Protein AF-A0A7V5G5H8-F1 (afdb_monomer_lite)

pLDDT: mean 90.71, std 9.76, range [52.25, 98.06]

Secondary structure (DSSP, 8-state):
-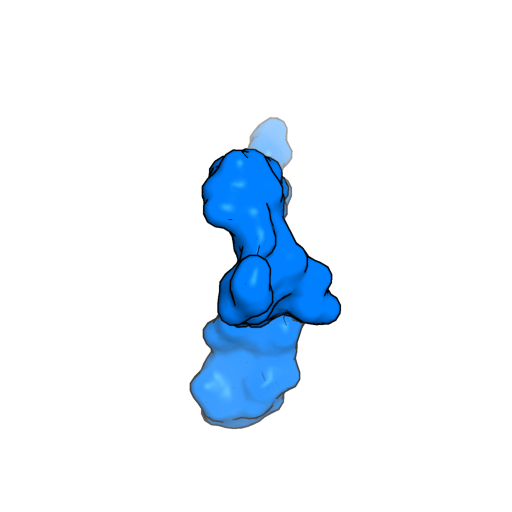--HHHHHHHHHHHHHHHHHHTT-EEEEEEEE-GGG-EEEEEEE--

Foldseek 3Di:
DQPPVNVVVVVLVVVQVVVVVVQKAWDDAFAQPDPVGTDGTDIDHD

Structure (mmCIF, N/CA/C/O backbone):
data_AF-A0A7V5G5H8-F1
#
_entry.id   AF-A0A7V5G5H8-F1
#
loop_
_atom_site.group_PDB
_atom_site.id
_atom_site.type_symbol
_atom_site.label_atom_id
_atom_site.label_alt_id
_atom_site.label_comp_id
_atom_site.label_asym_id
_atom_site.label_entity_id
_atom_site.label_seq_id
_atom_site.pdbx_PDB_ins_code
_atom_site.Cartn_x
_atom_site.Cartn_y
_atom_site.Cartn_z
_atom_site.occupancy
_atom_site.B_iso_or_equiv
_atom_site.auth_seq_id
_atom_site.auth_comp_id
_atom_site.auth_asym_id
_atom_site.auth_atom_id
_atom_site.pdbx_PDB_model_num
ATOM 1 N N . MET A 1 1 ? 23.941 -0.105 3.264 1.00 52.25 1 MET A N 1
ATOM 2 C CA . MET A 1 1 ? 23.289 0.540 2.104 1.00 52.25 1 MET A CA 1
ATOM 3 C C . MET A 1 1 ? 21.916 -0.080 1.956 1.00 52.25 1 MET A C 1
ATOM 5 O O . MET A 1 1 ? 21.851 -1.264 1.655 1.00 52.25 1 MET A O 1
ATOM 9 N N . ASN A 1 2 ? 20.851 0.677 2.225 1.00 57.16 2 ASN A N 1
ATOM 10 C CA . ASN A 1 2 ? 19.503 0.214 1.907 1.00 57.16 2 ASN A CA 1
ATOM 11 C C . ASN A 1 2 ? 19.319 0.322 0.393 1.00 57.16 2 ASN A C 1
ATOM 13 O O . ASN A 1 2 ? 19.642 1.359 -0.189 1.00 57.16 2 ASN A O 1
ATOM 17 N N . SER A 1 3 ? 18.868 -0.748 -0.254 1.00 76.88 3 SER A N 1
ATOM 18 C CA . SER A 1 3 ? 18.566 -0.697 -1.685 1.00 76.88 3 SER A CA 1
ATOM 19 C C . SER A 1 3 ? 17.337 0.185 -1.925 1.00 76.88 3 SER A C 1
ATOM 21 O O . SER A 1 3 ? 16.462 0.280 -1.064 1.00 76.88 3 SER A O 1
ATOM 23 N N . THR A 1 4 ? 17.221 0.800 -3.106 1.00 80.31 4 THR A N 1
ATOM 24 C CA . THR A 1 4 ? 16.042 1.605 -3.493 1.00 80.31 4 THR A CA 1
ATOM 25 C C . THR A 1 4 ? 14.728 0.852 -3.253 1.00 80.31 4 THR A C 1
ATOM 27 O O . THR A 1 4 ? 13.735 1.438 -2.833 1.00 80.31 4 THR A O 1
ATOM 30 N N . ARG A 1 5 ? 14.754 -0.477 -3.419 1.00 78.31 5 ARG A N 1
ATOM 31 C CA . ARG A 1 5 ? 13.620 -1.366 -3.152 1.00 78.31 5 ARG A CA 1
ATOM 32 C C . ARG A 1 5 ? 13.269 -1.474 -1.665 1.00 78.31 5 ARG A C 1
ATOM 34 O O . ARG A 1 5 ? 12.093 -1.500 -1.326 1.00 78.31 5 ARG A O 1
ATOM 41 N N . GLN A 1 6 ? 14.260 -1.523 -0.776 1.00 77.94 6 GLN A N 1
ATOM 42 C CA . GLN A 1 6 ? 14.017 -1.543 0.672 1.00 77.94 6 GLN A CA 1
ATOM 43 C C . GLN A 1 6 ? 13.400 -0.230 1.155 1.00 77.94 6 GLN A C 1
ATOM 45 O O . GLN A 1 6 ? 12.472 -0.258 1.959 1.00 77.94 6 GLN A O 1
ATOM 50 N N . SER A 1 7 ? 13.871 0.904 0.632 1.00 82.06 7 SER A N 1
ATOM 51 C CA . SER A 1 7 ? 13.281 2.210 0.942 1.00 82.06 7 SER A CA 1
ATOM 52 C C . SER A 1 7 ? 11.841 2.317 0.431 1.00 82.06 7 SER A C 1
ATOM 54 O O . SER A 1 7 ? 10.979 2.791 1.163 1.00 82.06 7 SER A O 1
ATOM 56 N N . GLY A 1 8 ? 11.561 1.811 -0.778 1.00 82.44 8 GLY A N 1
ATOM 57 C CA . GLY A 1 8 ? 10.201 1.752 -1.325 1.00 82.44 8 GLY A CA 1
ATOM 58 C C . GLY A 1 8 ? 9.254 0.911 -0.465 1.00 82.44 8 GLY A C 1
ATOM 59 O O . GLY A 1 8 ? 8.183 1.382 -0.093 1.00 82.44 8 GLY A O 1
ATOM 60 N N . ASN A 1 9 ? 9.682 -0.287 -0.051 1.00 86.25 9 ASN A N 1
ATOM 61 C CA . ASN A 1 9 ? 8.880 -1.150 0.822 1.00 86.25 9 ASN A CA 1
ATOM 62 C C . ASN A 1 9 ? 8.517 -0.462 2.145 1.00 86.25 9 ASN A C 1
ATOM 64 O O . ASN A 1 9 ? 7.363 -0.528 2.562 1.00 86.25 9 ASN A O 1
ATOM 68 N N . LEU A 1 10 ? 9.474 0.238 2.765 1.00 92.12 10 LEU A N 1
ATOM 69 C CA . LEU A 1 10 ? 9.238 0.968 4.010 1.00 92.12 10 LEU A CA 1
ATOM 70 C C . LEU A 1 10 ? 8.175 2.062 3.836 1.00 92.12 10 LEU A C 1
ATOM 72 O O . LEU A 1 10 ? 7.296 2.206 4.682 1.00 92.12 10 LEU A O 1
ATOM 76 N N . SER A 1 11 ? 8.225 2.819 2.739 1.00 91.00 11 SER A N 1
ATOM 77 C CA . SER A 1 11 ? 7.212 3.837 2.441 1.00 91.00 11 SER A CA 1
ATOM 78 C C . SER A 1 11 ? 5.822 3.228 2.252 1.00 91.00 11 SER A C 1
ATOM 80 O O . SER A 1 11 ? 4.845 3.775 2.764 1.00 91.00 11 SER A O 1
ATOM 82 N N . VAL A 1 12 ? 5.731 2.073 1.583 1.00 91.19 12 VAL A N 1
ATOM 83 C CA . VAL A 1 12 ? 4.466 1.342 1.416 1.00 91.19 12 VAL A CA 1
ATOM 84 C C . VAL A 1 12 ? 3.949 0.832 2.764 1.00 91.19 12 VAL A C 1
ATOM 86 O O . VAL A 1 12 ? 2.760 0.961 3.038 1.00 91.19 12 VAL A O 1
ATOM 89 N N . ASP A 1 13 ? 4.816 0.308 3.635 1.00 94.94 13 ASP A N 1
ATOM 90 C CA . ASP A 1 13 ? 4.426 -0.142 4.980 1.00 94.94 13 ASP A CA 1
ATOM 91 C C . ASP A 1 13 ? 3.865 1.009 5.830 1.00 94.94 13 ASP A C 1
ATOM 93 O O . ASP A 1 13 ? 2.840 0.854 6.500 1.00 94.94 13 ASP A O 1
ATOM 97 N N . ILE A 1 14 ? 4.492 2.188 5.768 1.00 96.31 14 ILE A N 1
ATOM 98 C CA . ILE A 1 14 ? 4.010 3.391 6.461 1.00 96.31 14 IL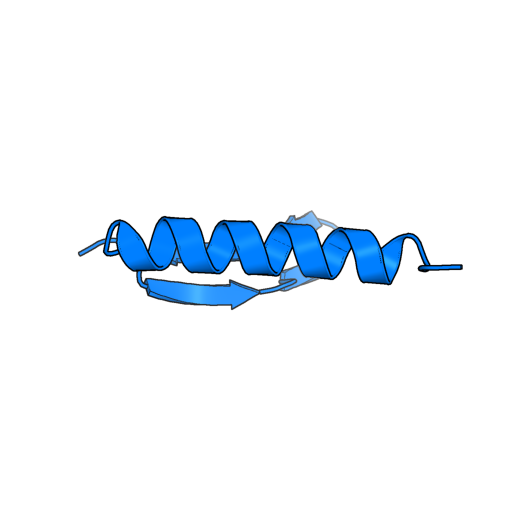E A CA 1
ATOM 99 C C . ILE A 1 14 ? 2.636 3.809 5.922 1.00 96.31 14 ILE A C 1
ATOM 101 O O . ILE A 1 14 ? 1.734 4.103 6.710 1.00 96.31 14 ILE A O 1
ATOM 105 N N . ALA A 1 15 ? 2.457 3.807 4.599 1.00 96.75 15 ALA A N 1
ATOM 106 C CA . ALA A 1 15 ? 1.192 4.165 3.965 1.00 96.75 15 ALA A CA 1
ATOM 107 C C . ALA A 1 15 ? 0.065 3.190 4.341 1.00 96.75 15 ALA A C 1
ATOM 109 O O . ALA A 1 15 ? -1.013 3.638 4.725 1.00 96.75 15 ALA A O 1
ATOM 110 N N . VAL A 1 16 ? 0.333 1.878 4.313 1.00 97.19 16 VAL A N 1
ATOM 111 C CA . VAL A 1 16 ? -0.603 0.833 4.760 1.00 97.19 16 VAL A CA 1
ATOM 112 C C . VAL A 1 16 ? -1.022 1.070 6.209 1.00 97.19 16 VAL A C 1
ATOM 114 O O . VAL A 1 16 ? -2.213 1.173 6.490 1.00 97.19 16 VAL A O 1
ATOM 117 N N . SER A 1 17 ? -0.059 1.256 7.116 1.00 97.38 17 SER A N 1
ATOM 118 C CA . SER A 1 17 ? -0.367 1.489 8.531 1.00 97.38 17 SER A CA 1
ATOM 119 C C . SER A 1 17 ? -1.211 2.749 8.748 1.00 97.38 17 SER A C 1
ATOM 121 O O . SER A 1 17 ? -2.074 2.780 9.626 1.00 97.38 17 SER A O 1
ATOM 123 N N . TYR A 1 18 ? -0.974 3.801 7.962 1.00 97.62 18 TYR A N 1
ATOM 124 C CA . TYR A 1 18 ? -1.747 5.035 8.040 1.00 97.62 18 TYR A CA 1
ATOM 125 C C . TYR A 1 18 ? -3.202 4.829 7.603 1.00 97.62 18 TYR A C 1
ATOM 127 O O . TYR A 1 18 ? -4.113 5.196 8.343 1.00 97.62 18 TYR A O 1
ATOM 135 N N . ILE A 1 19 ? -3.436 4.210 6.443 1.00 96.56 19 ILE A N 1
ATOM 136 C CA . ILE A 1 19 ? -4.799 4.023 5.924 1.00 96.56 19 ILE A CA 1
ATOM 137 C C . ILE A 1 19 ? -5.592 2.984 6.727 1.00 96.56 19 ILE A C 1
ATOM 139 O O . ILE A 1 19 ? -6.792 3.164 6.920 1.00 96.56 19 ILE A O 1
ATOM 143 N N . GLU A 1 20 ?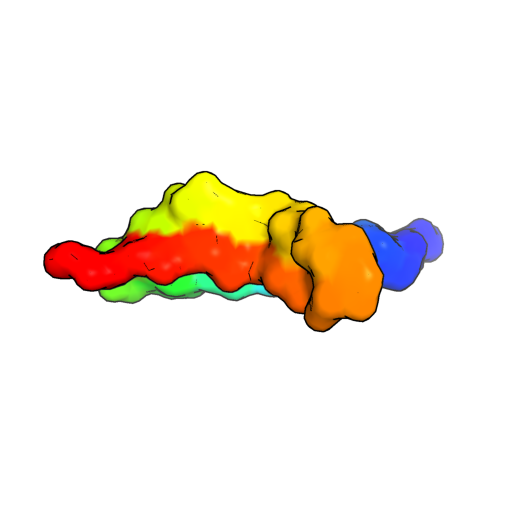 -4.937 1.958 7.278 1.00 96.25 20 GLU A N 1
ATOM 144 C CA . GLU A 1 20 ? -5.578 1.002 8.191 1.00 96.25 20 GLU A CA 1
ATOM 145 C C . GLU A 1 20 ? -6.097 1.693 9.457 1.00 96.25 20 GLU A C 1
ATOM 147 O O . GLU A 1 20 ? -7.222 1.444 9.887 1.00 96.25 20 GLU A O 1
ATOM 152 N N . LYS A 1 21 ? -5.330 2.640 10.019 1.00 97.44 21 LYS A N 1
ATOM 153 C CA . LYS A 1 21 ? -5.786 3.469 11.151 1.00 97.44 21 LYS A CA 1
ATOM 154 C C . LYS A 1 21 ? -6.956 4.382 10.791 1.00 97.44 21 LYS A C 1
ATOM 156 O O . LYS A 1 21 ? -7.731 4.740 11.673 1.00 97.44 21 LYS A O 1
ATOM 161 N N . LEU A 1 22 ? -7.084 4.758 9.521 1.00 96.94 22 LEU A N 1
ATOM 162 C CA . LEU A 1 22 ? -8.219 5.525 9.007 1.00 96.94 22 LEU A CA 1
ATOM 163 C C . LEU A 1 22 ? -9.453 4.655 8.717 1.00 96.94 22 LEU A C 1
ATOM 165 O O . LEU A 1 22 ? -10.477 5.195 8.311 1.00 96.94 22 LEU A O 1
ATOM 169 N N . GLY A 1 23 ? -9.377 3.337 8.928 1.00 96.94 23 GLY A N 1
ATOM 170 C CA . GLY A 1 23 ? -10.484 2.402 8.714 1.00 96.94 23 GLY A CA 1
ATOM 171 C C . GLY A 1 23 ? -10.530 1.781 7.318 1.00 96.94 23 GLY A C 1
ATOM 172 O O . GLY A 1 23 ? -11.481 1.072 6.999 1.00 96.94 23 GLY A O 1
ATOM 173 N N . TYR A 1 24 ? -9.517 2.008 6.479 1.00 98.06 24 TYR A N 1
ATOM 174 C CA . TYR A 1 24 ? -9.396 1.292 5.213 1.00 98.06 24 TYR A CA 1
ATOM 175 C C . TYR A 1 24 ? -8.919 -0.139 5.461 1.00 98.06 24 TYR A C 1
ATOM 177 O O . TYR A 1 24 ? -8.090 -0.402 6.329 1.00 98.06 24 TYR A O 1
ATOM 185 N N . LYS A 1 25 ? -9.389 -1.071 4.638 1.00 97.31 25 LYS A N 1
ATOM 186 C CA . LYS A 1 25 ? -8.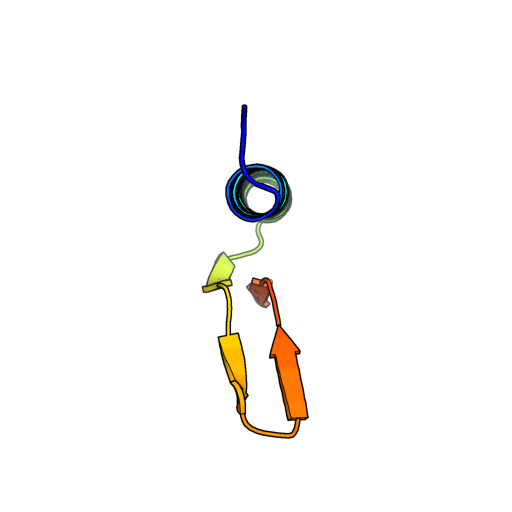894 -2.444 4.588 1.00 97.31 25 LYS A CA 1
ATOM 187 C C . LYS A 1 25 ? -8.036 -2.625 3.344 1.00 97.31 25 LYS A C 1
ATOM 189 O O . LYS A 1 25 ? -8.535 -2.472 2.228 1.00 97.31 25 LYS A O 1
ATOM 194 N N . VAL A 1 26 ? -6.769 -2.991 3.526 1.00 96.44 26 VAL A N 1
ATOM 195 C CA . VAL A 1 26 ? -5.884 -3.348 2.411 1.00 96.44 26 VAL A CA 1
ATOM 196 C C . VAL A 1 26 ? -6.349 -4.662 1.783 1.00 96.44 26 VAL A C 1
ATOM 198 O O . VAL A 1 26 ? -6.574 -5.652 2.478 1.00 96.44 26 VAL A O 1
ATOM 201 N N . ILE A 1 27 ? -6.514 -4.652 0.462 1.00 96.62 27 ILE A N 1
ATOM 202 C CA . ILE A 1 27 ? -6.907 -5.805 -0.353 1.00 96.62 27 ILE A CA 1
ATOM 203 C C . ILE A 1 27 ? -5.669 -6.435 -0.993 1.00 96.62 27 ILE A C 1
ATOM 205 O O . ILE A 1 27 ? -5.519 -7.653 -0.957 1.00 96.62 27 ILE A O 1
ATOM 209 N N . GLU A 1 28 ? -4.774 -5.619 -1.555 1.00 95.25 28 GLU A N 1
ATOM 210 C CA . GLU A 1 28 ? -3.588 -6.100 -2.269 1.00 95.25 28 GLU A CA 1
ATOM 211 C C . GLU A 1 28 ? -2.451 -5.066 -2.237 1.00 95.25 28 GLU A C 1
ATOM 213 O O . GLU A 1 28 ? -2.693 -3.862 -2.119 1.00 95.25 28 GLU A O 1
ATOM 218 N N . ARG A 1 29 ? -1.198 -5.534 -2.322 1.00 94.25 29 ARG A N 1
ATOM 219 C CA . ARG A 1 29 ? 0.018 -4.704 -2.358 1.00 94.25 29 ARG A CA 1
ATOM 220 C C . ARG A 1 29 ? 0.911 -5.123 -3.524 1.00 94.25 29 ARG A C 1
ATOM 222 O O . ARG A 1 29 ? 1.052 -6.319 -3.765 1.00 94.25 29 ARG A O 1
ATOM 229 N N . ASN A 1 30 ? 1.589 -4.163 -4.156 1.00 91.12 30 ASN A N 1
ATOM 230 C CA . ASN A 1 30 ? 2.491 -4.371 -5.300 1.00 91.12 30 ASN A CA 1
ATOM 231 C C . ASN A 1 30 ? 1.819 -5.123 -6.466 1.00 91.12 30 ASN A C 1
ATOM 233 O O . ASN A 1 30 ? 2.382 -6.069 -7.025 1.00 91.12 30 ASN A O 1
ATOM 237 N N . TYR A 1 31 ? 0.592 -4.734 -6.810 1.00 94.31 31 TYR A N 1
ATOM 238 C CA . TYR A 1 31 ? -0.149 -5.348 -7.902 1.00 94.31 31 TYR A CA 1
ATOM 239 C C . TYR A 1 31 ? 0.476 -4.967 -9.244 1.00 94.31 31 TYR A C 1
ATOM 241 O O . TYR A 1 31 ? 0.551 -3.793 -9.603 1.00 94.31 31 TYR A O 1
ATOM 249 N N . TYR A 1 32 ? 0.897 -5.968 -10.013 1.00 94.19 32 TYR A N 1
ATOM 250 C CA . TYR A 1 32 ? 1.504 -5.766 -11.322 1.00 94.19 32 TYR A CA 1
ATOM 251 C C . TYR A 1 32 ? 0.491 -6.039 -12.439 1.00 94.19 32 TYR A C 1
ATOM 253 O O . TYR A 1 32 ? 0.210 -7.188 -12.790 1.00 94.19 32 TYR A O 1
ATOM 261 N N . ALA A 1 33 ? -0.009 -4.977 -13.070 1.00 92.38 33 ALA A N 1
ATOM 262 C CA . ALA A 1 33 ? -0.976 -5.020 -14.168 1.00 92.38 33 ALA A CA 1
ATOM 263 C C . ALA A 1 33 ? -0.320 -5.313 -15.534 1.00 92.38 33 ALA A C 1
ATOM 265 O O . ALA A 1 33 ? -0.787 -4.867 -16.589 1.00 92.38 33 ALA A O 1
ATOM 266 N N . ARG A 1 34 ? 0.777 -6.081 -15.541 1.00 90.31 34 ARG A N 1
ATOM 267 C CA . ARG A 1 34 ? 1.543 -6.453 -16.740 1.00 90.31 34 ARG A CA 1
ATOM 268 C C . ARG A 1 34 ? 1.937 -5.216 -17.561 1.00 90.31 34 ARG A C 1
ATOM 270 O O . ARG A 1 34 ? 2.748 -4.413 -17.123 1.00 90.31 34 ARG A O 1
ATOM 277 N N . LYS A 1 35 ? 1.368 -5.055 -18.762 1.00 92.31 35 LYS A N 1
ATOM 278 C CA . LYS A 1 35 ? 1.681 -3.953 -19.688 1.00 92.31 35 LYS A CA 1
ATOM 279 C C . LYS A 1 35 ? 1.033 -2.618 -19.304 1.00 92.31 35 LYS A C 1
ATOM 281 O O . LYS A 1 35 ? 1.332 -1.618 -19.944 1.00 92.31 35 LYS A O 1
ATOM 286 N N . LEU A 1 36 ? 0.134 -2.608 -18.320 1.00 92.56 36 LEU A N 1
ATOM 287 C CA . LEU A 1 36 ? -0.620 -1.416 -17.921 1.00 92.56 36 LEU A CA 1
ATOM 288 C C . LEU A 1 36 ? 0.019 -0.664 -16.746 1.00 92.56 36 LEU A C 1
ATOM 290 O O . LEU A 1 36 ? -0.419 0.438 -16.437 1.00 92.56 36 LEU A O 1
ATOM 294 N N . GLY A 1 37 ? 1.057 -1.233 -16.126 1.00 92.88 37 GLY A N 1
ATOM 295 C CA . GLY A 1 37 ? 1.773 -0.626 -15.006 1.00 92.88 37 GLY A CA 1
ATOM 296 C C . GLY A 1 37 ? 1.607 -1.405 -13.707 1.00 92.88 37 GLY A C 1
ATOM 297 O O . GLY A 1 37 ? 1.322 -2.603 -13.717 1.00 92.88 37 GLY A O 1
ATOM 298 N N . GLU A 1 38 ? 1.808 -0.714 -12.593 1.00 93.12 38 GLU A N 1
ATOM 299 C CA . GLU A 1 38 ? 1.766 -1.272 -11.245 1.00 93.12 38 GLU A CA 1
ATOM 300 C C . GLU A 1 38 ? 0.939 -0.389 -10.308 1.00 93.12 38 GLU A C 1
ATOM 302 O O . GLU A 1 38 ? 0.780 0.809 -10.541 1.00 93.12 38 GLU A O 1
ATOM 307 N N . ILE A 1 39 ? 0.377 -1.005 -9.271 1.00 94.12 39 ILE A N 1
ATOM 308 C CA . ILE A 1 39 ? -0.361 -0.338 -8.202 1.00 94.12 39 ILE A CA 1
ATOM 309 C C . ILE A 1 39 ? 0.261 -0.773 -6.877 1.00 94.12 39 ILE A C 1
ATOM 311 O O . ILE A 1 39 ? 0.225 -1.953 -6.524 1.00 94.12 39 ILE A O 1
ATOM 315 N N . ASP A 1 40 ? 0.805 0.178 -6.121 1.00 93.62 40 ASP A N 1
ATOM 316 C CA . ASP A 1 40 ? 1.486 -0.121 -4.858 1.00 93.62 40 ASP A CA 1
ATOM 317 C C . ASP A 1 40 ? 0.530 -0.661 -3.784 1.00 93.62 40 ASP A C 1
ATOM 319 O O . ASP A 1 40 ? 0.874 -1.603 -3.066 1.00 93.62 40 ASP A O 1
ATOM 323 N N . ILE A 1 41 ? -0.673 -0.081 -3.667 1.00 95.75 41 ILE A N 1
ATOM 324 C CA . ILE A 1 41 ? -1.670 -0.428 -2.644 1.00 95.75 41 ILE A CA 1
ATOM 325 C C . ILE A 1 41 ? -3.080 -0.361 -3.240 1.00 95.75 41 ILE A C 1
ATOM 327 O O . ILE A 1 41 ? -3.481 0.659 -3.795 1.00 95.75 41 ILE A O 1
ATOM 331 N N . ILE A 1 42 ? -3.858 -1.427 -3.057 1.00 96.12 42 ILE A N 1
ATOM 332 C CA . ILE A 1 42 ? -5.298 -1.476 -3.326 1.00 96.12 42 ILE A CA 1
ATOM 333 C C . ILE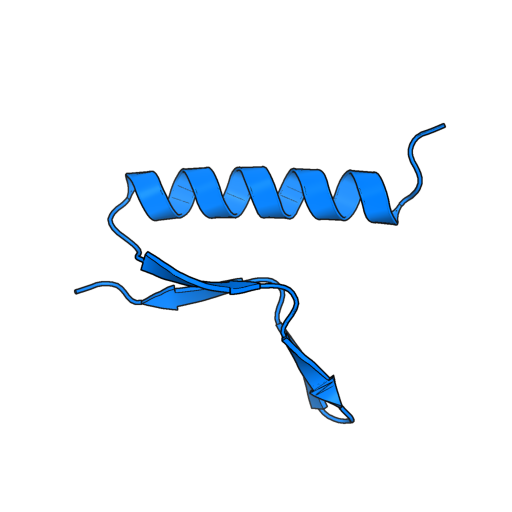 A 1 42 ? -6.005 -1.647 -1.982 1.00 96.12 42 ILE A C 1
ATOM 335 O O . ILE A 1 42 ? -5.723 -2.597 -1.250 1.00 96.12 42 ILE A O 1
ATOM 339 N N . ALA A 1 43 ? -6.922 -0.741 -1.647 1.00 97.69 43 ALA A N 1
ATOM 340 C CA . ALA A 1 43 ? -7.665 -0.760 -0.389 1.00 97.69 43 ALA A CA 1
ATOM 341 C C . ALA A 1 43 ? -9.133 -0.369 -0.595 1.00 97.69 43 ALA A C 1
ATOM 343 O O . ALA A 1 43 ? -9.476 0.300 -1.568 1.00 97.69 43 ALA A O 1
ATOM 344 N N . THR A 1 44 ? -9.991 -0.777 0.337 1.00 97.69 44 THR A N 1
ATOM 345 C CA . THR A 1 44 ? -11.416 -0.417 0.371 1.00 97.69 44 THR A CA 1
ATOM 346 C C . THR A 1 44 ? -11.779 0.236 1.695 1.00 97.69 44 THR A C 1
ATOM 348 O O . THR A 1 44 ? -11.147 -0.038 2.714 1.00 97.69 44 THR A O 1
ATOM 351 N N . TYR A 1 45 ? -12.812 1.069 1.684 1.00 95.69 45 TYR A N 1
ATOM 352 C CA . TYR A 1 45 ? -13.388 1.713 2.860 1.00 95.69 45 TYR A CA 1
ATOM 353 C C . TYR A 1 45 ? -14.884 1.400 2.886 1.00 95.69 45 TYR A C 1
ATOM 355 O O . TYR A 1 45 ? -15.552 1.631 1.879 1.00 95.69 45 TYR A O 1
ATOM 363 N N . ASN A 1 46 ? -15.374 0.834 3.990 1.00 78.69 46 ASN A N 1
ATOM 364 C CA . ASN A 1 46 ? -16.781 0.474 4.190 1.00 78.69 46 ASN A CA 1
ATOM 365 C C . ASN A 1 46 ? -17.339 1.217 5.398 1.00 78.69 46 ASN A C 1
ATOM 367 O O . ASN A 1 4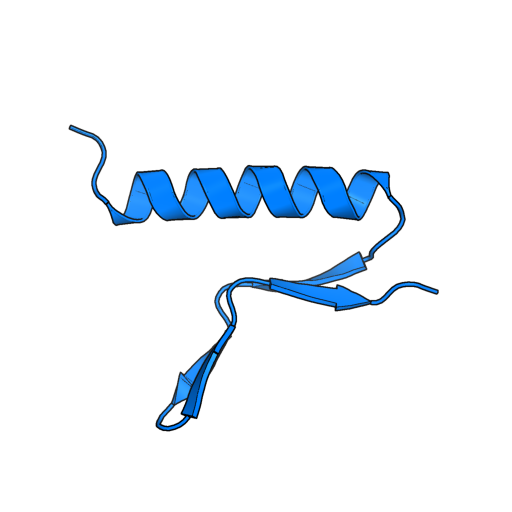6 ? -16.649 1.194 6.442 1.00 78.69 46 ASN A O 1
#

Radius of gyration: 12.06 Å; chains: 1; bounding box: 40×12×31 Å

Sequence (46 aa):
MNSTRQSGNLSVDIAVSYIEKLGYKVIERNYYARKLGEIDIIATYN